Protein AF-A0A7S2R9B6-F1 (afdb_monomer)

Mean predicted aligned error: 4.22 Å

Structure (mmCIF, N/CA/C/O backbone):
data_AF-A0A7S2R9B6-F1
#
_entry.id   AF-A0A7S2R9B6-F1
#
loop_
_atom_site.group_PDB
_atom_site.id
_atom_site.type_symbol
_atom_site.label_atom_id
_atom_site.label_alt_id
_atom_site.label_comp_id
_atom_site.label_asym_id
_atom_site.label_entity_id
_atom_site.label_seq_id
_atom_site.pdbx_PDB_ins_code
_atom_site.Cartn_x
_atom_site.Cartn_y
_atom_site.Cartn_z
_atom_site.occupancy
_atom_site.B_iso_or_equiv
_atom_site.auth_seq_id
_atom_site.auth_comp_id
_atom_site.auth_asym_id
_atom_site.auth_atom_id
_atom_site.pdbx_PDB_model_num
ATOM 1 N N . VAL A 1 1 ? -9.377 -28.632 -4.238 1.00 41.03 1 VAL A N 1
ATOM 2 C CA . VAL A 1 1 ? -10.435 -27.665 -3.867 1.00 41.03 1 VAL A CA 1
ATOM 3 C C . VAL A 1 1 ? -9.901 -26.281 -4.191 1.00 41.03 1 VAL A C 1
ATOM 5 O O . VAL A 1 1 ? -9.174 -25.713 -3.392 1.00 41.03 1 VAL A O 1
ATOM 8 N N . PHE A 1 2 ? -10.119 -25.808 -5.419 1.00 42.72 2 PHE A N 1
ATOM 9 C CA . PHE A 1 2 ? -9.741 -24.448 -5.803 1.00 42.72 2 PHE A CA 1
ATOM 10 C C . PHE A 1 2 ? -10.896 -23.546 -5.401 1.00 42.72 2 PHE A C 1
ATOM 12 O O . PHE A 1 2 ? -11.886 -23.441 -6.117 1.00 42.72 2 PHE A O 1
ATOM 19 N N . ASP A 1 3 ? -10.796 -23.001 -4.197 1.00 50.06 3 ASP A N 1
ATOM 20 C CA . ASP A 1 3 ? -11.760 -22.055 -3.666 1.00 50.06 3 ASP A CA 1
ATOM 21 C C . ASP A 1 3 ? -11.785 -20.814 -4.579 1.00 50.06 3 ASP A C 1
ATOM 23 O O . ASP A 1 3 ? -10.832 -20.034 -4.624 1.00 50.06 3 ASP A O 1
ATOM 27 N N . GLN A 1 4 ? -12.851 -20.662 -5.371 1.00 53.38 4 GLN A N 1
ATOM 28 C CA . GLN A 1 4 ? -13.206 -19.398 -6.029 1.00 53.38 4 GLN A CA 1
ATOM 29 C C . GLN A 1 4 ? -13.985 -18.505 -5.053 1.00 53.38 4 GLN A C 1
ATOM 31 O O . GLN A 1 4 ? -14.985 -17.887 -5.413 1.00 53.38 4 GLN A O 1
ATOM 36 N N . GLY A 1 5 ? -13.562 -18.499 -3.789 1.00 61.25 5 GLY A N 1
ATOM 37 C CA . GLY A 1 5 ? -14.233 -17.801 -2.711 1.00 61.25 5 GLY A CA 1
ATOM 38 C C . GLY A 1 5 ? -14.412 -16.323 -3.034 1.00 61.25 5 GLY A C 1
ATOM 39 O O . GLY A 1 5 ? -13.535 -15.673 -3.619 1.00 61.25 5 GLY A O 1
ATOM 40 N N . ALA A 1 6 ? -15.569 -15.793 -2.643 1.00 69.50 6 ALA A N 1
ATOM 41 C CA . ALA A 1 6 ? -15.835 -14.366 -2.681 1.00 69.50 6 ALA A CA 1
ATOM 42 C C . ALA A 1 6 ? -14.680 -13.628 -1.985 1.00 69.50 6 ALA A C 1
ATOM 44 O O . ALA A 1 6 ? -14.350 -13.918 -0.839 1.00 69.50 6 ALA A O 1
ATOM 45 N N . GLY A 1 7 ? -14.028 -12.704 -2.694 1.00 77.56 7 GLY A N 1
ATOM 46 C CA . GLY A 1 7 ? -12.919 -11.939 -2.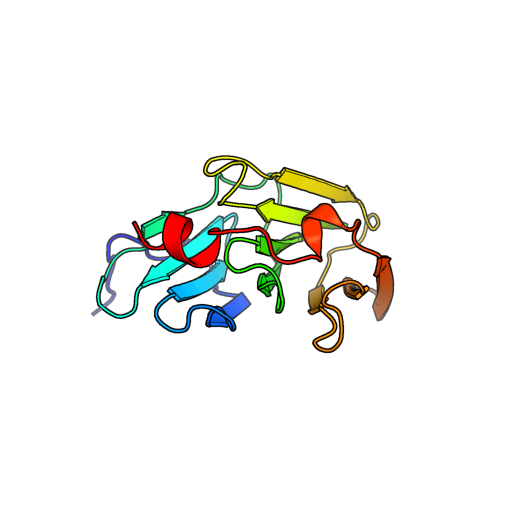127 1.00 77.56 7 GLY A CA 1
ATOM 47 C C . GLY A 1 7 ? -11.508 -12.456 -2.411 1.00 77.56 7 GLY A C 1
ATOM 48 O O . GLY A 1 7 ? -10.555 -11.841 -1.931 1.00 77.56 7 GLY A O 1
ATOM 49 N N . LYS A 1 8 ? -11.323 -13.482 -3.248 1.00 88.25 8 LYS A N 1
ATOM 50 C CA . LYS A 1 8 ? -9.993 -13.855 -3.766 1.00 88.25 8 LYS A CA 1
ATOM 51 C C . LYS A 1 8 ? -9.397 -12.750 -4.659 1.00 88.25 8 LYS A C 1
ATOM 53 O O . LYS A 1 8 ? -10.114 -12.161 -5.472 1.00 88.25 8 LYS A O 1
ATOM 58 N N . HIS A 1 9 ? -8.095 -12.486 -4.531 1.00 93.88 9 HIS A N 1
ATOM 59 C CA . HIS A 1 9 ? -7.346 -11.684 -5.507 1.00 93.88 9 HIS A CA 1
ATOM 60 C C . HIS A 1 9 ? -7.347 -12.346 -6.895 1.00 93.88 9 HIS A C 1
ATOM 62 O O . HIS A 1 9 ? -7.357 -13.574 -7.029 1.00 93.88 9 HIS A O 1
ATOM 68 N N . HIS A 1 10 ? -7.343 -11.526 -7.941 1.00 92.75 10 HIS A N 1
ATOM 69 C CA . HIS A 1 10 ? -7.257 -11.980 -9.330 1.00 92.75 10 HIS A CA 1
ATOM 70 C C . HIS A 1 10 ? -5.847 -12.451 -9.689 1.00 92.75 10 HIS A C 1
ATOM 72 O O . HIS A 1 10 ? -5.684 -13.294 -10.570 1.00 92.75 10 HIS A O 1
ATOM 78 N N . GLY A 1 11 ? -4.845 -11.917 -8.993 1.00 92.69 11 GLY A N 1
ATOM 79 C CA . GLY A 1 11 ? -3.433 -12.184 -9.223 1.00 92.69 11 GLY A CA 1
ATOM 80 C C . GLY A 1 11 ? -2.696 -12.681 -7.977 1.00 92.69 11 GLY A C 1
ATOM 81 O O . GLY A 1 11 ? -3.316 -12.962 -6.946 1.00 92.69 11 GLY A O 1
ATOM 82 N N . PRO A 1 12 ? -1.362 -12.813 -8.075 1.00 95.94 12 PRO A N 1
ATOM 83 C CA . PRO A 1 12 ? -0.517 -13.111 -6.927 1.00 95.94 12 PRO A CA 1
ATOM 84 C C . PRO A 1 12 ? -0.649 -12.030 -5.848 1.00 95.94 12 PRO A C 1
ATOM 86 O O . PRO A 1 12 ? -0.902 -10.859 -6.133 1.00 95.94 12 PRO A O 1
ATOM 89 N N . ILE A 1 13 ? -0.462 -12.452 -4.601 1.00 97.50 13 ILE A N 1
ATOM 90 C CA . ILE A 1 13 ? -0.423 -11.571 -3.435 1.00 97.50 13 ILE A CA 1
ATOM 91 C C . ILE A 1 13 ? 1.044 -11.241 -3.164 1.00 97.50 13 ILE A C 1
ATOM 93 O O . ILE A 1 13 ? 1.856 -12.151 -3.002 1.00 97.50 13 ILE A O 1
ATOM 97 N N . TYR A 1 14 ? 1.367 -9.953 -3.107 1.00 97.81 14 TYR A N 1
ATOM 98 C CA . TYR A 1 14 ? 2.724 -9.451 -2.894 1.00 97.81 14 TYR A CA 1
ATOM 99 C C . TYR A 1 14 ? 2.982 -9.009 -1.453 1.00 97.81 14 TYR A C 1
ATOM 101 O O . TYR A 1 14 ? 4.118 -9.075 -0.989 1.00 97.81 14 TYR A O 1
ATOM 109 N N . ALA A 1 15 ? 1.946 -8.587 -0.721 1.00 98.06 15 ALA A N 1
ATOM 110 C CA . ALA A 1 15 ? 2.081 -8.203 0.681 1.00 98.06 15 ALA A CA 1
ATOM 111 C C . ALA A 1 15 ? 0.880 -8.644 1.521 1.00 98.06 15 ALA A C 1
ATOM 113 O O . ALA A 1 15 ? -0.265 -8.639 1.061 1.00 98.06 15 ALA A O 1
ATOM 114 N N . ILE A 1 16 ? 1.159 -9.006 2.774 1.00 97.88 16 ILE A N 1
ATOM 115 C CA . ILE A 1 16 ? 0.171 -9.325 3.807 1.00 97.88 16 ILE A CA 1
ATOM 116 C C . ILE A 1 16 ? 0.652 -8.677 5.103 1.00 97.88 16 ILE A C 1
ATOM 118 O O . ILE A 1 16 ? 1.769 -8.947 5.543 1.00 97.88 16 ILE A O 1
ATOM 122 N N . GLN A 1 17 ? -0.174 -7.839 5.731 1.00 97.50 17 GLN A N 1
ATOM 123 C CA . GLN A 1 17 ? 0.204 -7.185 6.984 1.00 97.50 17 GLN A CA 1
ATOM 124 C C . GLN A 1 17 ? -1.000 -6.963 7.899 1.00 97.50 17 GLN A C 1
ATOM 126 O O . GLN A 1 17 ? -2.024 -6.417 7.485 1.00 97.50 17 GLN A O 1
ATOM 131 N N . ARG A 1 18 ? -0.863 -7.338 9.174 1.00 97.00 18 ARG A N 1
ATOM 132 C CA . ARG A 1 18 ? -1.823 -6.956 10.219 1.00 97.00 18 ARG A CA 1
ATOM 133 C C . ARG A 1 18 ? -1.743 -5.459 10.491 1.00 97.00 18 ARG A C 1
ATOM 135 O O . ARG A 1 18 ? -0.654 -4.888 10.486 1.00 97.00 18 ARG A O 1
ATOM 142 N N . ASN A 1 19 ? -2.887 -4.848 10.774 1.00 95.81 19 ASN A N 1
ATOM 143 C CA . ASN A 1 19 ? -2.928 -3.474 11.245 1.00 95.81 19 ASN A CA 1
ATOM 144 C C . ASN A 1 19 ? -2.282 -3.405 12.646 1.00 95.81 19 ASN A C 1
ATOM 146 O O . ASN A 1 19 ? -2.781 -4.068 13.557 1.00 95.81 19 ASN A O 1
ATOM 150 N N . PRO A 1 20 ? -1.204 -2.622 12.842 1.00 93.75 20 PRO A N 1
ATOM 151 C CA . PRO A 1 20 ? -0.436 -2.606 14.090 1.00 93.75 20 PRO A CA 1
ATOM 152 C C . PRO A 1 20 ? -1.183 -1.952 15.259 1.00 93.75 20 PRO A C 1
ATOM 154 O O . PRO A 1 20 ? -0.857 -2.185 16.420 1.00 93.75 20 PRO A O 1
ATOM 157 N N . THR A 1 21 ? -2.187 -1.126 14.966 1.00 89.94 21 THR A N 1
ATOM 158 C CA . THR A 1 21 ? -2.988 -0.425 15.979 1.00 89.94 21 THR A CA 1
ATOM 159 C C . THR A 1 21 ? -4.312 -1.139 16.268 1.00 89.94 21 THR A C 1
ATOM 161 O O . THR A 1 21 ? -4.886 -0.974 17.352 1.00 89.94 21 THR A O 1
ATOM 164 N N . HIS A 1 22 ? -4.798 -1.948 15.317 1.00 89.75 22 HIS A N 1
ATOM 165 C CA . HIS A 1 22 ? -6.073 -2.655 15.384 1.00 89.75 22 HIS A CA 1
ATOM 166 C C . HIS A 1 22 ? -5.958 -4.099 14.857 1.00 89.75 22 HIS A C 1
ATOM 168 O O . HIS A 1 22 ? -6.461 -4.442 13.790 1.00 89.75 22 HIS A O 1
ATOM 174 N N . ASN A 1 23 ? -5.367 -4.978 15.668 1.00 90.62 23 ASN A N 1
ATOM 175 C CA . ASN A 1 23 ? -4.921 -6.329 15.283 1.00 90.62 23 ASN A CA 1
ATOM 176 C C . ASN A 1 23 ? -5.981 -7.288 14.708 1.00 90.62 23 ASN A C 1
ATOM 178 O O . ASN A 1 23 ? -5.595 -8.288 14.106 1.00 90.62 23 ASN A O 1
ATOM 182 N N . LYS A 1 24 ? -7.281 -7.007 14.886 1.00 92.81 24 LYS A N 1
ATOM 183 C CA . LYS A 1 24 ? -8.366 -7.767 14.237 1.00 92.81 24 LYS A CA 1
ATOM 184 C C . LYS A 1 24 ? -8.395 -7.591 12.718 1.00 92.81 24 LYS A C 1
ATOM 186 O O . LYS A 1 24 ? -8.955 -8.438 12.029 1.00 92.81 24 LYS A O 1
ATOM 191 N N . PHE A 1 25 ? -7.838 -6.489 12.214 1.00 94.94 25 PHE A N 1
ATOM 192 C CA . PHE A 1 25 ? -7.803 -6.189 10.792 1.00 94.94 25 PHE A CA 1
ATOM 193 C C . PHE A 1 25 ? -6.443 -6.522 10.191 1.00 94.94 25 PHE A C 1
ATOM 195 O O . PHE A 1 25 ? -5.391 -6.306 10.802 1.00 94.94 25 PHE A O 1
ATOM 202 N N . PHE A 1 26 ? -6.457 -7.004 8.956 1.00 96.75 26 PHE A N 1
ATOM 203 C CA . PHE A 1 26 ? -5.253 -7.197 8.162 1.00 96.75 26 PHE A CA 1
ATOM 204 C C . PHE A 1 26 ? -5.492 -6.801 6.710 1.00 96.75 26 PHE A C 1
ATOM 206 O O . PHE A 1 26 ? -6.620 -6.792 6.225 1.00 96.75 26 PHE A O 1
ATOM 213 N N . MET A 1 27 ? -4.411 -6.444 6.031 1.00 97.38 27 MET A N 1
ATOM 214 C CA . MET A 1 27 ? -4.400 -6.053 4.631 1.00 97.38 27 MET A CA 1
ATOM 215 C C . MET A 1 27 ? -3.731 -7.138 3.800 1.00 97.38 27 MET A C 1
ATOM 217 O O . MET A 1 27 ? -2.732 -7.724 4.224 1.00 97.38 27 MET A O 1
ATOM 221 N N . THR A 1 28 ? -4.244 -7.340 2.593 1.00 97.88 28 THR A N 1
ATOM 222 C CA . THR A 1 28 ? -3.551 -8.038 1.511 1.00 97.88 28 THR A CA 1
ATOM 223 C C . THR A 1 28 ? -3.416 -7.107 0.312 1.00 97.88 28 THR A C 1
ATOM 225 O O . THR A 1 28 ? -4.318 -6.319 0.025 1.00 97.88 28 THR A O 1
ATOM 228 N N . VAL A 1 29 ? -2.289 -7.191 -0.389 1.00 98.38 29 VAL A N 1
ATOM 229 C CA . VAL A 1 29 ? -2.006 -6.409 -1.599 1.00 98.38 29 VAL A CA 1
ATOM 230 C C . VAL A 1 29 ? -1.634 -7.372 -2.713 1.00 98.38 29 VAL A C 1
ATOM 232 O O . VAL A 1 29 ? -0.737 -8.198 -2.547 1.00 98.38 29 VAL A O 1
ATOM 235 N N . GLY A 1 30 ? -2.319 -7.268 -3.842 1.00 96.50 30 GLY A N 1
ATOM 236 C CA . GLY A 1 30 ? -2.092 -8.090 -5.025 1.00 96.50 30 GLY A CA 1
ATOM 237 C C . GLY A 1 30 ? -2.910 -7.551 -6.187 1.00 96.50 30 GLY A C 1
ATOM 238 O O . GLY A 1 30 ? -3.809 -6.750 -5.973 1.00 96.50 30 GLY A O 1
ATOM 239 N N . ASP A 1 31 ? -2.625 -7.985 -7.412 1.00 96.25 31 ASP A N 1
ATOM 240 C CA . ASP A 1 31 ? -3.298 -7.467 -8.613 1.00 96.25 31 ASP A CA 1
ATOM 241 C C . ASP A 1 31 ? -3.333 -5.916 -8.685 1.00 96.25 31 ASP A C 1
ATOM 243 O O . ASP A 1 31 ? -2.294 -5.268 -8.572 1.00 96.25 31 ASP A O 1
ATOM 247 N N . TRP A 1 32 ? -4.502 -5.313 -8.892 1.00 97.12 32 TRP A N 1
ATOM 248 C CA . TRP A 1 32 ? -4.725 -3.865 -8.910 1.00 97.12 32 TRP A CA 1
ATOM 249 C C . TRP A 1 32 ? -5.435 -3.379 -7.645 1.00 97.12 32 TRP A C 1
ATOM 251 O O . TRP A 1 32 ? -5.958 -2.265 -7.642 1.00 97.12 32 TRP A O 1
ATOM 261 N N . THR A 1 33 ? -5.531 -4.211 -6.604 1.00 97.12 33 THR A N 1
ATOM 262 C CA . THR A 1 33 ? -6.340 -3.926 -5.416 1.00 97.12 33 THR A CA 1
ATOM 263 C C . THR A 1 33 ? -5.597 -4.216 -4.118 1.00 97.12 33 THR A C 1
ATOM 265 O O . THR A 1 33 ? -4.834 -5.171 -3.983 1.00 97.12 33 THR A O 1
ATOM 268 N N . ALA A 1 34 ? -5.854 -3.394 -3.111 1.00 97.25 34 ALA A N 1
ATOM 269 C CA . ALA A 1 34 ? -5.608 -3.750 -1.727 1.00 97.25 34 ALA A CA 1
ATOM 270 C C . ALA A 1 34 ? -6.942 -4.123 -1.088 1.00 97.25 34 ALA A C 1
ATOM 272 O O . ALA A 1 34 ? -7.991 -3.556 -1.408 1.00 97.25 34 ALA A O 1
ATOM 273 N N . ARG A 1 35 ? -6.916 -5.113 -0.204 1.00 96.31 35 ARG A N 1
ATOM 274 C CA . ARG A 1 35 ? -8.113 -5.616 0.467 1.00 96.31 35 ARG A CA 1
ATOM 275 C C . ARG A 1 35 ? -7.891 -5.615 1.959 1.00 96.31 35 ARG A C 1
ATOM 277 O O . ARG A 1 35 ? -6.837 -6.051 2.422 1.00 96.31 35 ARG A O 1
ATOM 284 N N . ILE A 1 36 ? -8.884 -5.124 2.691 1.00 95.31 36 ILE A N 1
ATOM 285 C CA . ILE A 1 36 ? -8.894 -5.144 4.149 1.00 95.31 36 ILE A CA 1
ATOM 286 C C . ILE A 1 36 ? -9.852 -6.234 4.602 1.00 95.31 36 ILE A C 1
ATOM 288 O O . ILE A 1 36 ? -10.969 -6.379 4.098 1.00 95.31 36 ILE A O 1
ATOM 292 N N . TRP A 1 37 ? -9.382 -7.001 5.568 1.00 95.19 37 TRP A N 1
ATOM 293 C CA . TRP A 1 37 ? -10.030 -8.178 6.107 1.00 95.19 37 TRP A CA 1
ATOM 294 C C . TRP A 1 37 ? -10.159 -8.035 7.611 1.00 95.19 37 TRP A C 1
ATOM 296 O O . TRP A 1 37 ? -9.359 -7.345 8.244 1.00 95.19 37 TRP A O 1
ATOM 306 N N . VAL A 1 38 ? -11.124 -8.745 8.180 1.00 93.56 38 VAL A N 1
ATOM 307 C CA . VAL A 1 38 ? -11.238 -8.964 9.621 1.00 93.56 38 VAL A CA 1
ATOM 308 C C . VAL A 1 38 ? -11.175 -10.469 9.882 1.00 93.56 38 VAL A C 1
ATOM 310 O O . VAL A 1 38 ? -11.730 -11.237 9.100 1.00 93.56 38 VAL A O 1
ATOM 313 N N . GLU A 1 39 ? -10.476 -10.896 10.938 1.00 88.44 39 GLU A N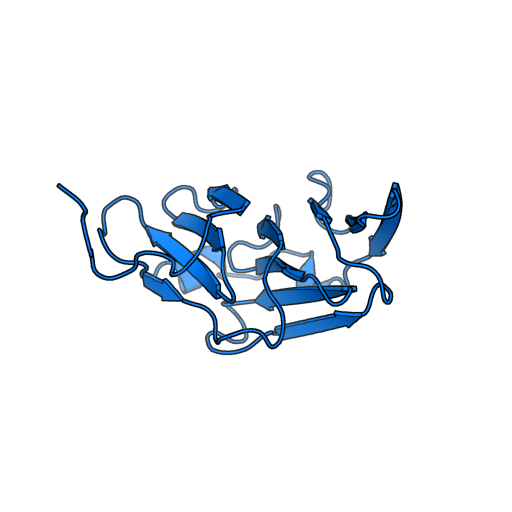 1
ATOM 314 C CA . GLU A 1 39 ? -10.153 -12.316 11.204 1.00 88.44 39 GLU A CA 1
ATOM 315 C C . GLU A 1 39 ? -11.361 -13.274 11.154 1.00 88.44 39 GLU A C 1
ATOM 317 O O . GLU A 1 39 ? -11.218 -14.412 10.712 1.00 88.44 39 GLU A O 1
ATOM 322 N N . ASP A 1 40 ? -12.548 -12.805 11.545 1.00 88.94 40 ASP A N 1
ATOM 323 C CA . ASP A 1 40 ? -13.758 -13.630 11.667 1.00 88.94 40 ASP A CA 1
ATOM 324 C C . ASP A 1 40 ? -14.659 -13.619 10.414 1.00 88.94 40 ASP A C 1
ATOM 326 O O . ASP A 1 40 ? -15.726 -14.237 10.405 1.00 88.94 40 ASP A O 1
ATOM 330 N N . VAL A 1 41 ? -14.258 -12.925 9.341 1.00 90.44 41 VAL A N 1
ATOM 331 C CA . VAL A 1 41 ? -15.046 -12.800 8.104 1.00 90.44 41 VAL A CA 1
ATOM 332 C C . VAL A 1 41 ? -14.269 -13.378 6.923 1.00 90.44 41 VAL A C 1
ATOM 334 O O . VAL A 1 41 ? -13.112 -13.055 6.680 1.00 90.44 41 VAL A O 1
ATOM 337 N N . LYS A 1 42 ? -14.931 -14.248 6.151 1.00 88.62 42 LYS A N 1
ATOM 338 C CA . LYS A 1 42 ? -14.319 -14.979 5.023 1.00 88.62 42 LYS A CA 1
ATOM 339 C C . LYS A 1 42 ? -14.164 -14.153 3.745 1.00 88.62 42 LYS A C 1
ATOM 341 O O . LYS A 1 42 ? -13.535 -14.610 2.799 1.00 88.62 42 LYS A O 1
ATOM 346 N N . THR A 1 43 ? -14.764 -12.973 3.710 1.00 91.50 43 THR A N 1
ATOM 347 C CA . THR A 1 43 ? -14.699 -12.017 2.606 1.00 91.50 43 THR A CA 1
ATOM 348 C C . THR A 1 43 ? -14.013 -10.744 3.092 1.00 91.50 43 THR A C 1
ATOM 350 O O . THR A 1 43 ? -14.138 -10.403 4.271 1.00 91.50 43 THR A O 1
ATOM 353 N N . PRO A 1 44 ? -13.325 -9.999 2.216 1.00 93.44 44 PRO A N 1
ATOM 354 C CA . PRO A 1 44 ? -12.799 -8.703 2.592 1.00 93.44 44 PRO A CA 1
ATOM 355 C C . PRO A 1 44 ? -13.973 -7.801 2.970 1.00 93.44 44 PRO A C 1
ATOM 357 O O . PRO A 1 44 ? -15.000 -7.780 2.290 1.00 93.44 44 PRO A O 1
ATOM 360 N N . ILE A 1 45 ? -13.813 -7.047 4.050 1.00 91.69 45 ILE A N 1
ATOM 361 C CA . ILE A 1 45 ? -14.786 -6.022 4.448 1.00 91.69 45 ILE A CA 1
ATOM 362 C C . ILE A 1 45 ? -14.696 -4.800 3.533 1.00 91.69 45 ILE A C 1
ATOM 364 O O . ILE A 1 45 ? -15.565 -3.935 3.549 1.00 9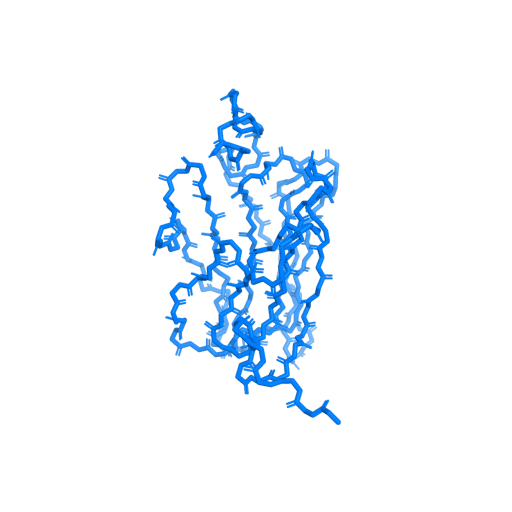1.69 45 ILE A O 1
ATOM 368 N N . MET A 1 46 ? -13.622 -4.728 2.744 1.00 91.38 46 MET A N 1
ATOM 369 C CA . MET A 1 46 ? -13.266 -3.566 1.959 1.00 91.38 46 MET A CA 1
ATOM 370 C C . MET A 1 46 ? -12.237 -3.932 0.899 1.00 91.38 46 MET A C 1
ATOM 372 O O . MET A 1 46 ? -11.289 -4.677 1.145 1.00 91.38 46 MET A O 1
ATOM 376 N N . THR A 1 47 ? -12.434 -3.398 -0.297 1.00 93.94 47 THR A N 1
ATOM 377 C CA . THR A 1 47 ? -11.536 -3.558 -1.440 1.00 93.94 47 THR A CA 1
ATOM 378 C C . THR A 1 47 ? -11.339 -2.183 -2.046 1.00 93.94 47 THR A C 1
ATOM 380 O O . THR A 1 47 ? -12.318 -1.480 -2.293 1.00 93.94 47 THR A O 1
ATOM 383 N N . THR A 1 48 ? -10.089 -1.783 -2.263 1.00 95.50 48 THR A N 1
ATOM 384 C CA . THR A 1 48 ? -9.806 -0.510 -2.922 1.00 95.50 48 THR A CA 1
ATOM 385 C C . THR A 1 48 ? -10.335 -0.513 -4.353 1.00 95.50 48 THR A C 1
ATOM 387 O O . THR A 1 48 ? -10.509 -1.563 -4.980 1.00 95.50 48 THR A O 1
ATOM 390 N N . LYS A 1 49 ? -10.577 0.681 -4.903 1.00 93.75 49 LYS A N 1
ATOM 391 C CA . LYS A 1 49 ? -10.828 0.821 -6.341 1.00 93.75 49 LYS A CA 1
ATOM 392 C C . LYS A 1 49 ? -9.654 0.246 -7.138 1.00 93.75 49 LYS A C 1
ATOM 394 O O . LYS A 1 49 ? -8.517 0.282 -6.672 1.00 93.75 49 LYS A O 1
ATOM 399 N N . TYR A 1 50 ? -9.929 -0.220 -8.354 1.00 95.50 50 TYR A N 1
ATOM 400 C CA . TYR A 1 50 ? -8.874 -0.625 -9.280 1.00 95.50 50 TYR A CA 1
ATOM 401 C C . TYR A 1 50 ? -7.892 0.527 -9.485 1.00 95.50 50 TYR A C 1
ATOM 403 O O . TYR A 1 50 ? -8.278 1.621 -9.908 1.00 95.50 50 TYR A O 1
ATOM 411 N N . HIS A 1 51 ? -6.628 0.275 -9.165 1.00 97.19 51 HIS A N 1
ATOM 412 C CA . HIS A 1 51 ? -5.549 1.208 -9.444 1.00 97.19 51 HIS A CA 1
ATOM 413 C C . HIS A 1 51 ? -5.205 1.173 -10.940 1.00 97.19 51 HIS A C 1
ATOM 415 O O . HIS A 1 51 ? -5.446 0.183 -11.628 1.00 97.19 51 HIS A O 1
ATOM 421 N N . SER A 1 52 ? -4.635 2.258 -11.466 1.00 96.75 52 SER A N 1
ATOM 422 C CA . SER A 1 52 ? -4.264 2.340 -12.890 1.00 96.75 52 SER A CA 1
ATOM 423 C C . SER A 1 52 ? -2.996 1.557 -13.246 1.00 96.75 52 SER A C 1
ATOM 425 O O . SER A 1 52 ? -2.663 1.442 -14.420 1.00 96.75 52 SER A O 1
ATOM 427 N N . SER A 1 53 ? -2.296 1.017 -12.250 1.00 98.12 53 SER A N 1
ATOM 428 C CA . SER A 1 53 ? -1.143 0.133 -12.405 1.00 98.12 53 SER A CA 1
ATOM 429 C C . SER A 1 53 ? -1.188 -0.948 -11.323 1.00 98.12 53 SER A C 1
ATOM 431 O O . SER A 1 53 ? -1.885 -0.782 -10.316 1.00 98.12 53 SER A O 1
ATOM 433 N N . TYR A 1 54 ? -0.483 -2.057 -11.541 1.00 98.25 54 TYR A N 1
ATOM 434 C CA . TYR A 1 54 ? -0.407 -3.151 -10.573 1.00 98.25 54 TYR A CA 1
ATOM 435 C C . TYR A 1 54 ? 0.193 -2.668 -9.257 1.00 98.25 54 TYR A C 1
ATOM 437 O O . TYR A 1 54 ? 1.155 -1.893 -9.249 1.00 98.25 54 TYR A O 1
ATOM 445 N N . LEU A 1 55 ? -0.359 -3.162 -8.151 1.00 98.62 55 LEU A N 1
ATOM 446 C CA . LEU A 1 55 ? 0.202 -2.940 -6.829 1.00 98.62 55 LEU A CA 1
ATOM 447 C C . LEU A 1 55 ? 1.351 -3.918 -6.581 1.00 98.62 55 LEU A C 1
ATOM 449 O O . LEU A 1 55 ? 1.242 -5.103 -6.891 1.00 98.62 55 LEU A O 1
ATOM 453 N N . THR A 1 56 ? 2.435 -3.429 -5.990 1.00 98.56 56 THR A N 1
ATOM 454 C CA . THR A 1 56 ? 3.683 -4.188 -5.811 1.00 98.56 56 THR A CA 1
ATOM 455 C C . THR A 1 56 ? 4.006 -4.465 -4.350 1.00 98.56 56 THR A C 1
ATOM 457 O O . THR A 1 56 ? 4.600 -5.486 -4.022 1.00 98.56 56 THR A O 1
ATOM 460 N N . SER A 1 57 ? 3.585 -3.587 -3.446 1.00 98.62 57 SER A N 1
ATOM 461 C CA . SER A 1 57 ? 3.739 -3.748 -2.002 1.00 98.62 57 SER A CA 1
ATOM 462 C C . SER A 1 57 ? 2.782 -2.812 -1.267 1.00 98.62 57 SER A C 1
ATOM 464 O O . SER A 1 57 ? 2.179 -1.919 -1.868 1.00 98.62 57 SER A O 1
ATOM 466 N N . GLY A 1 58 ? 2.664 -2.971 0.044 1.00 98.31 58 GLY A N 1
ATOM 467 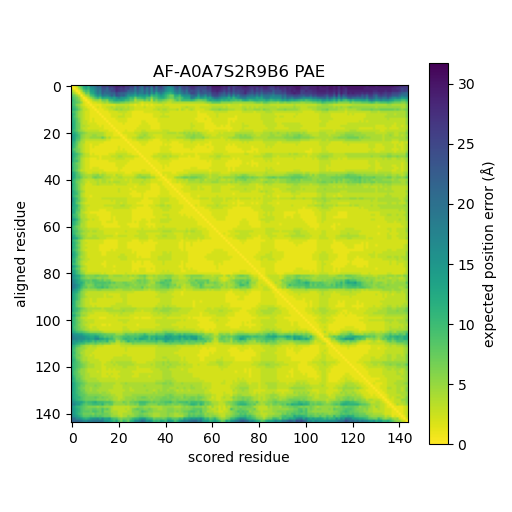C CA . GLY A 1 58 ? 1.949 -2.018 0.878 1.00 98.31 58 GLY A CA 1
ATOM 468 C C . GLY A 1 58 ? 2.215 -2.231 2.354 1.00 98.31 58 GLY A C 1
ATOM 469 O O . GLY A 1 58 ? 2.622 -3.318 2.770 1.00 98.31 58 GLY A O 1
ATOM 470 N N . CYS A 1 59 ? 1.977 -1.188 3.142 1.00 97.56 59 CYS A N 1
ATOM 471 C CA . CYS A 1 59 ? 2.091 -1.265 4.586 1.00 97.56 59 CYS A CA 1
ATOM 472 C C . CYS A 1 59 ? 1.127 -0.334 5.326 1.00 97.56 59 CYS A C 1
ATOM 474 O O . CYS A 1 59 ? 0.649 0.658 4.781 1.00 97.56 59 CYS A O 1
ATOM 476 N N . TRP A 1 60 ? 0.826 -0.661 6.578 1.00 97.38 60 TRP A N 1
ATOM 477 C CA . TRP A 1 60 ? 0.028 0.187 7.463 1.00 97.38 60 TRP A CA 1
ATOM 478 C C . TRP A 1 60 ? 0.846 1.335 8.048 1.00 97.38 60 TRP A C 1
ATOM 480 O O . TRP A 1 60 ? 2.041 1.191 8.313 1.00 97.38 60 TRP A O 1
ATOM 490 N N . SER A 1 61 ? 0.171 2.443 8.353 1.00 96.19 61 SER A N 1
ATOM 491 C CA . SER A 1 61 ? 0.720 3.429 9.275 1.00 96.19 61 SER A CA 1
ATOM 492 C C . SER A 1 61 ? 0.850 2.823 10.682 1.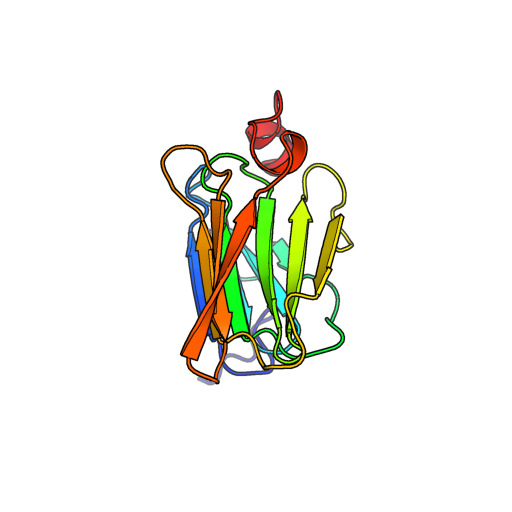00 96.19 61 SER A C 1
ATOM 494 O O . SER A 1 61 ? -0.093 2.197 11.174 1.00 96.19 61 SER A O 1
ATOM 496 N N . PRO A 1 62 ? 1.996 3.003 11.366 1.00 94.25 62 PRO A N 1
ATOM 497 C CA . PRO A 1 62 ? 2.160 2.557 12.747 1.00 94.25 62 PRO A CA 1
ATOM 498 C C . PRO A 1 62 ? 1.427 3.461 13.751 1.00 94.25 62 PRO A C 1
ATOM 500 O O . PRO A 1 62 ? 1.232 3.062 14.897 1.00 94.25 62 PRO A O 1
ATOM 503 N N . THR A 1 63 ? 1.023 4.668 13.343 1.00 93.06 63 THR A N 1
ATOM 504 C CA . THR A 1 63 ? 0.452 5.700 14.225 1.00 93.06 63 THR A CA 1
ATOM 505 C C . THR A 1 63 ? -1.021 6.000 13.944 1.00 93.06 63 THR A C 1
ATOM 507 O O . THR A 1 63 ? -1.746 6.387 14.860 1.00 93.06 63 THR A O 1
ATOM 510 N N . ARG A 1 64 ? -1.482 5.815 12.702 1.00 93.44 64 ARG A N 1
ATOM 511 C CA . ARG A 1 64 ? -2.854 6.094 12.249 1.00 93.44 64 ARG A CA 1
ATOM 512 C C . ARG A 1 64 ? -3.564 4.792 11.886 1.00 93.44 64 ARG A C 1
ATOM 514 O O . ARG A 1 64 ? -3.163 4.101 10.953 1.00 93.44 64 ARG A O 1
ATOM 521 N N . ALA A 1 65 ? -4.637 4.462 12.594 1.00 92.56 65 ALA A N 1
ATOM 522 C CA . ALA A 1 65 ? -5.288 3.159 12.461 1.00 92.56 65 ALA A CA 1
ATOM 523 C C . ALA A 1 65 ? -5.992 2.942 11.112 1.00 92.56 65 ALA A C 1
ATOM 525 O O . ALA A 1 65 ? -6.092 1.807 10.652 1.00 92.56 65 ALA A O 1
ATOM 526 N N . GLY A 1 66 ? -6.481 4.011 10.487 1.00 93.12 66 GLY A N 1
ATOM 527 C CA . GLY A 1 66 ? -7.182 3.987 9.206 1.00 93.12 66 GLY A CA 1
ATOM 528 C C . GLY A 1 66 ? -6.293 4.308 8.007 1.00 93.12 66 GLY A C 1
ATOM 529 O O . GLY A 1 66 ? -6.819 4.419 6.900 1.00 93.12 66 GLY A O 1
ATOM 530 N N . VAL A 1 67 ? -4.979 4.476 8.209 1.00 95.75 67 VAL A N 1
ATOM 531 C CA . VAL A 1 67 ? -4.052 4.877 7.145 1.00 95.75 67 VAL A CA 1
ATOM 532 C C . VAL A 1 67 ? -3.160 3.722 6.721 1.00 95.75 67 VAL A C 1
ATOM 534 O O . VAL A 1 67 ? -2.529 3.059 7.547 1.00 95.75 67 VAL A O 1
ATOM 537 N N . PHE A 1 68 ? -3.055 3.523 5.413 1.00 97.06 68 PHE A N 1
ATOM 538 C CA . PHE A 1 68 ? -2.097 2.604 4.814 1.00 97.06 68 PHE A CA 1
ATOM 539 C C . PHE A 1 68 ? -1.583 3.133 3.478 1.00 97.06 68 PHE A C 1
ATOM 541 O O . PHE A 1 68 ? -2.148 4.043 2.870 1.00 97.06 68 PHE A O 1
ATOM 548 N N . PHE A 1 69 ? -0.495 2.531 3.027 1.00 98.25 69 PHE A N 1
ATOM 549 C CA . PHE A 1 69 ? 0.247 2.910 1.840 1.00 98.25 69 PHE A CA 1
ATOM 550 C C . PHE A 1 69 ? 0.310 1.717 0.901 1.00 98.25 69 PHE A C 1
ATOM 552 O O . PHE A 1 69 ? 0.542 0.589 1.343 1.00 98.25 69 PHE A O 1
ATOM 559 N N . VAL A 1 70 ? 0.148 1.962 -0.394 1.00 98.62 70 VAL A N 1
ATOM 560 C CA . VAL A 1 70 ? 0.405 0.968 -1.437 1.00 98.62 70 VAL A CA 1
ATOM 561 C C . VAL A 1 70 ? 1.346 1.549 -2.478 1.00 98.62 70 VAL A C 1
ATOM 563 O O . VAL A 1 70 ? 1.309 2.737 -2.786 1.00 98.62 70 VAL A O 1
ATOM 566 N N . THR A 1 71 ? 2.208 0.695 -3.006 1.00 98.75 71 THR A N 1
ATOM 567 C CA . THR A 1 71 ? 3.167 1.023 -4.065 1.00 98.75 71 THR A CA 1
ATOM 568 C C . THR A 1 71 ? 2.724 0.390 -5.368 1.00 98.75 71 THR A C 1
ATOM 570 O O . THR A 1 71 ? 2.054 -0.645 -5.359 1.00 98.75 71 THR A O 1
ATOM 573 N N . ARG A 1 72 ? 3.071 1.032 -6.482 1.00 98.62 72 ARG A N 1
ATOM 574 C CA . ARG A 1 72 ? 2.661 0.625 -7.824 1.00 98.62 72 ARG A CA 1
ATOM 575 C C . ARG A 1 72 ? 3.842 0.441 -8.762 1.00 98.62 72 ARG A C 1
ATOM 577 O O . ARG A 1 72 ? 4.869 1.107 -8.620 1.00 98.62 72 ARG A O 1
ATOM 584 N N . MET A 1 73 ? 3.637 -0.382 -9.790 1.00 98.56 73 MET A N 1
ATOM 585 C CA . MET A 1 73 ? 4.609 -0.581 -10.873 1.00 98.56 73 MET A CA 1
ATOM 586 C C . MET A 1 73 ? 4.873 0.687 -11.693 1.00 98.56 73 MET A C 1
ATOM 588 O O . MET A 1 73 ? 5.872 0.765 -12.378 1.00 98.56 73 MET A O 1
ATOM 592 N N . ASP A 1 74 ? 4.024 1.712 -11.641 1.00 98.50 74 ASP A N 1
ATOM 593 C CA . ASP A 1 74 ? 4.274 2.963 -12.367 1.00 98.50 74 ASP A CA 1
ATOM 594 C C . ASP A 1 74 ? 4.938 4.048 -11.509 1.00 98.50 74 ASP A C 1
ATOM 596 O O . ASP A 1 74 ? 4.813 5.236 -11.810 1.00 98.50 74 ASP A O 1
ATOM 600 N N . GLY A 1 75 ? 5.635 3.665 -10.434 1.00 98.50 75 GLY A N 1
ATOM 601 C CA . GLY A 1 75 ? 6.439 4.604 -9.650 1.00 98.50 75 GLY A CA 1
ATOM 602 C C . GLY A 1 75 ? 5.645 5.473 -8.672 1.00 98.50 75 GLY A C 1
ATOM 603 O O . GLY A 1 75 ? 6.137 6.507 -8.215 1.00 98.50 75 GLY A O 1
ATOM 604 N N . VAL A 1 76 ? 4.397 5.095 -8.378 1.00 98.75 76 VAL A N 1
ATOM 605 C CA . VAL A 1 76 ? 3.466 5.869 -7.544 1.00 98.75 76 VAL A CA 1
ATOM 606 C C . VAL A 1 76 ? 3.231 5.193 -6.197 1.00 98.75 76 VAL A C 1
ATOM 608 O O . VAL A 1 76 ? 2.980 3.989 -6.123 1.00 98.75 76 VAL A O 1
ATOM 611 N N . VAL A 1 77 ? 3.252 5.995 -5.133 1.00 98.62 77 VAL A N 1
ATOM 612 C CA . VAL A 1 77 ? 2.735 5.632 -3.811 1.00 98.62 77 VAL A CA 1
ATOM 613 C C . VAL A 1 77 ? 1.337 6.220 -3.666 1.00 98.62 77 VAL A C 1
ATOM 615 O O . VAL A 1 77 ? 1.164 7.436 -3.755 1.00 98.62 77 VAL A O 1
ATOM 618 N N . ASP A 1 78 ? 0.350 5.369 -3.411 1.00 98.31 78 ASP A N 1
ATOM 619 C CA . ASP A 1 78 ? -1.003 5.786 -3.054 1.00 98.31 78 ASP A CA 1
ATOM 620 C C . ASP A 1 78 ? -1.195 5.646 -1.537 1.00 98.31 78 ASP A C 1
ATOM 622 O O . ASP A 1 78 ? -0.939 4.593 -0.948 1.00 98.31 78 ASP A O 1
ATOM 626 N N . ILE A 1 79 ? -1.658 6.724 -0.908 1.00 97.56 79 ILE A N 1
ATOM 627 C CA . ILE A 1 79 ? -1.963 6.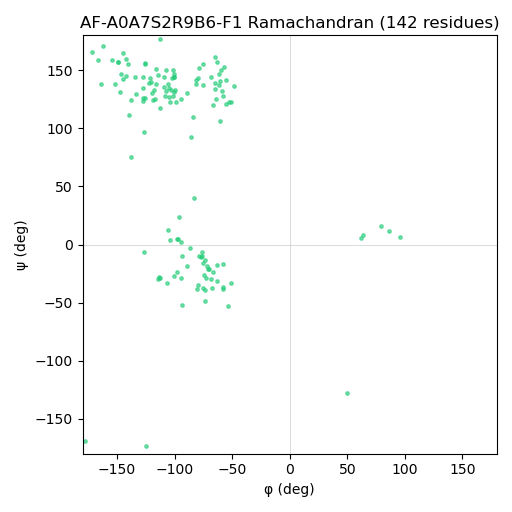819 0.517 1.00 97.56 79 ILE A CA 1
ATOM 628 C C . ILE A 1 79 ? -3.476 6.774 0.682 1.00 97.56 79 ILE A C 1
ATOM 630 O O . ILE A 1 79 ? -4.209 7.611 0.145 1.00 97.56 79 ILE A O 1
ATOM 634 N N . TRP A 1 80 ? -3.940 5.804 1.453 1.00 97.19 80 TRP A N 1
ATOM 635 C CA . TRP A 1 80 ? -5.337 5.656 1.828 1.00 97.19 80 TRP A CA 1
ATOM 636 C C . TRP A 1 80 ? -5.523 6.138 3.259 1.00 97.19 80 TRP A C 1
ATOM 638 O O . TRP A 1 80 ? -4.755 5.754 4.133 1.00 97.19 80 TRP A O 1
ATOM 648 N N . ASP A 1 81 ? -6.545 6.958 3.493 1.00 94.38 81 ASP A N 1
ATOM 649 C CA . ASP A 1 81 ? -7.022 7.316 4.831 1.00 94.38 81 ASP A CA 1
ATOM 650 C C . ASP A 1 81 ? -8.519 7.019 4.876 1.00 94.38 81 ASP A C 1
ATOM 652 O O . ASP A 1 81 ? -9.336 7.822 4.427 1.00 94.38 81 ASP A O 1
ATOM 656 N N . TYR A 1 82 ? -8.877 5.855 5.410 1.00 86.88 82 TYR A N 1
ATOM 657 C CA . TYR A 1 82 ? -10.268 5.406 5.469 1.00 86.88 82 TYR A CA 1
ATOM 658 C C . TYR A 1 82 ? -11.128 6.188 6.452 1.00 86.88 82 TYR A C 1
ATOM 660 O O . TYR A 1 82 ? -12.352 6.197 6.323 1.00 86.88 82 TYR A O 1
ATOM 668 N N . PHE A 1 83 ? -10.511 6.856 7.422 1.00 85.62 83 PHE A N 1
ATOM 669 C CA . PHE A 1 83 ? -11.242 7.729 8.327 1.00 85.62 83 PHE A CA 1
ATOM 670 C C . PHE A 1 83 ? -11.683 9.015 7.615 1.00 85.62 83 PHE A C 1
ATOM 672 O O . PHE A 1 83 ? -12.724 9.578 7.947 1.00 85.62 83 PHE A O 1
ATOM 679 N N . TYR A 1 84 ? -10.932 9.449 6.600 1.00 84.19 84 TYR A N 1
ATOM 680 C CA . TYR A 1 84 ? -11.256 10.624 5.796 1.00 84.19 84 TYR A CA 1
ATOM 681 C C . TYR A 1 84 ? -12.052 10.294 4.521 1.00 84.19 84 TYR A C 1
ATOM 683 O O . TYR A 1 84 ? -13.098 10.893 4.269 1.00 84.19 84 TYR A O 1
ATOM 691 N N . ARG A 1 85 ? -11.568 9.350 3.704 1.00 83.94 85 ARG A N 1
ATOM 692 C CA . ARG A 1 85 ? -12.152 8.948 2.413 1.00 83.94 85 ARG A CA 1
ATOM 693 C C . ARG A 1 85 ? -12.087 7.434 2.250 1.00 83.94 85 ARG A C 1
ATOM 695 O O . ARG A 1 85 ? -11.024 6.862 2.049 1.00 83.94 85 ARG A O 1
ATOM 702 N N . GLN A 1 86 ? -13.250 6.788 2.277 1.00 82.38 86 GLN A N 1
ATOM 703 C CA . GLN A 1 86 ? -13.322 5.326 2.210 1.00 82.38 86 GLN A CA 1
ATOM 704 C C . GLN A 1 86 ? -13.170 4.776 0.783 1.00 82.38 86 GLN A C 1
ATOM 706 O O . GLN A 1 86 ? -12.586 3.725 0.571 1.00 82.38 86 GLN A O 1
ATOM 711 N N . ASN A 1 87 ? -13.671 5.475 -0.235 1.00 85.50 87 ASN A N 1
ATOM 712 C CA . ASN A 1 87 ? -13.798 4.883 -1.577 1.00 85.50 87 ASN A CA 1
ATOM 713 C C . ASN A 1 87 ? -12.742 5.366 -2.579 1.00 85.50 87 ASN A C 1
ATOM 715 O O . ASN A 1 87 ? -12.776 5.000 -3.755 1.00 85.50 87 ASN A O 1
ATOM 719 N N . GLU A 1 88 ? -11.794 6.191 -2.142 1.00 92.81 88 GLU A N 1
ATOM 720 C CA . GLU A 1 88 ? -10.767 6.742 -3.013 1.00 92.81 88 GLU A CA 1
ATOM 721 C C . GLU A 1 88 ? -9.454 6.995 -2.283 1.00 92.81 88 GLU A C 1
ATOM 723 O O . GLU A 1 88 ? -9.413 7.180 -1.071 1.00 92.81 88 GLU A O 1
ATOM 728 N N . VAL A 1 89 ? -8.379 7.029 -3.069 1.00 96.00 89 VAL A N 1
ATOM 729 C CA . VAL A 1 89 ? -7.045 7.392 -2.601 1.00 96.00 89 VAL A CA 1
ATOM 730 C C . VAL A 1 89 ? -7.097 8.801 -2.005 1.00 96.00 89 VAL A C 1
ATOM 732 O O . VAL A 1 89 ? -7.576 9.730 -2.657 1.00 96.00 89 VAL A O 1
ATOM 735 N N . ALA A 1 90 ? -6.599 8.957 -0.778 1.00 95.06 90 ALA A N 1
ATOM 736 C CA . ALA A 1 90 ? -6.557 10.246 -0.096 1.00 95.06 90 ALA A CA 1
ATOM 737 C C . ALA A 1 90 ? -5.443 11.138 -0.660 1.00 95.06 90 ALA A C 1
ATOM 739 O O . ALA A 1 90 ? -5.625 12.348 -0.795 1.00 95.06 90 ALA A O 1
ATOM 740 N N . TYR A 1 91 ? -4.301 10.541 -1.015 1.00 95.75 91 TYR A N 1
ATOM 741 C CA . TYR A 1 91 ? -3.188 11.236 -1.652 1.00 95.75 91 TYR A CA 1
ATOM 742 C C . TYR A 1 91 ? -2.363 10.290 -2.531 1.00 95.75 91 TYR A C 1
ATOM 744 O O . TYR A 1 91 ? -2.066 9.175 -2.118 1.00 95.75 91 TYR A O 1
ATOM 752 N N . SER A 1 92 ? -1.961 10.745 -3.716 1.00 97.44 92 SER A N 1
ATOM 753 C CA . SER A 1 92 ? -1.079 10.004 -4.627 1.00 97.44 92 SER A CA 1
ATOM 754 C C . SER A 1 92 ? 0.212 10.784 -4.836 1.00 97.44 92 SER A C 1
ATOM 756 O O . SER A 1 92 ? 0.170 11.980 -5.129 1.00 97.44 92 SER A O 1
ATOM 758 N N . HIS A 1 93 ? 1.354 10.108 -4.734 1.00 98.00 93 HIS A N 1
ATOM 759 C CA . HIS A 1 93 ? 2.669 10.710 -4.915 1.00 98.00 93 HIS A CA 1
ATOM 760 C C . HIS A 1 93 ? 3.502 9.935 -5.935 1.00 98.00 93 HIS A C 1
ATOM 762 O O . HIS A 1 93 ? 3.750 8.741 -5.769 1.00 98.00 93 HIS A O 1
ATOM 768 N N . LYS A 1 94 ? 3.959 10.620 -6.985 1.00 98.38 94 LYS A N 1
ATOM 769 C CA . LYS A 1 94 ? 4.870 10.063 -7.989 1.00 98.38 94 LYS A CA 1
ATOM 770 C C . LYS A 1 94 ? 6.304 10.178 -7.471 1.00 98.38 94 LYS A C 1
ATOM 772 O O . LYS A 1 94 ? 6.830 11.281 -7.386 1.00 98.38 94 LYS A O 1
ATOM 777 N N . VAL A 1 95 ? 6.909 9.043 -7.126 1.00 98.25 95 VAL A N 1
ATOM 778 C CA . VAL A 1 95 ? 8.294 8.968 -6.631 1.00 98.25 95 VAL A CA 1
ATOM 779 C C . VAL A 1 95 ? 9.286 9.013 -7.796 1.00 98.25 95 VAL A C 1
ATOM 781 O O . VAL A 1 95 ? 10.319 9.666 -7.708 1.00 98.25 95 VAL A O 1
ATOM 784 N N . GLY A 1 96 ? 8.952 8.354 -8.906 1.00 97.25 96 GLY A N 1
ATOM 785 C CA . GLY A 1 96 ? 9.775 8.309 -10.114 1.00 97.25 96 GLY A CA 1
ATOM 786 C C . GLY A 1 96 ? 9.101 7.511 -11.225 1.00 97.25 96 GLY A C 1
ATOM 787 O O . GLY A 1 96 ? 7.929 7.166 -11.110 1.00 97.25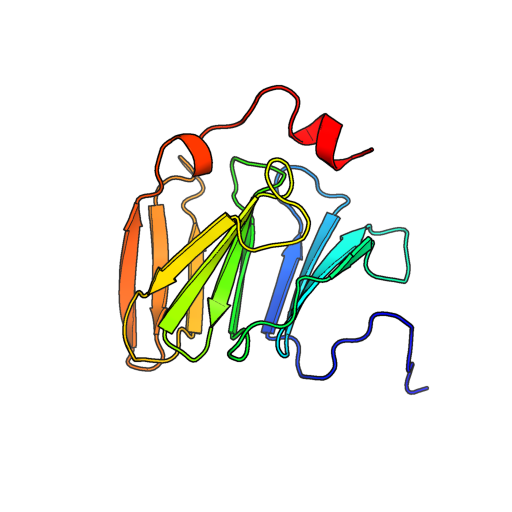 96 GLY A O 1
ATOM 788 N N . ASP A 1 97 ? 9.822 7.206 -12.302 1.00 97.75 97 ASP A N 1
ATOM 789 C CA . ASP A 1 97 ? 9.296 6.461 -13.463 1.00 97.75 97 ASP A CA 1
ATOM 790 C C . ASP A 1 97 ? 9.622 4.964 -13.455 1.00 97.75 97 ASP A C 1
ATOM 792 O O . ASP A 1 97 ? 9.307 4.260 -14.407 1.00 97.75 97 ASP A O 1
ATOM 796 N N . THR A 1 98 ? 10.243 4.480 -12.381 1.00 98.38 98 THR A N 1
ATOM 797 C CA . THR A 1 98 ? 10.585 3.065 -12.190 1.00 98.38 98 THR A CA 1
ATOM 798 C C . THR A 1 98 ? 9.575 2.387 -11.272 1.00 98.38 98 THR A C 1
ATOM 800 O O . THR A 1 98 ? 9.067 3.008 -10.337 1.00 98.38 98 THR A O 1
ATOM 803 N N . ASP A 1 99 ? 9.320 1.107 -11.515 1.00 98.38 99 ASP A N 1
ATOM 804 C CA . ASP A 1 99 ? 8.497 0.244 -10.680 1.00 98.38 99 ASP A CA 1
ATOM 805 C C . ASP A 1 99 ? 8.956 0.270 -9.221 1.00 98.38 99 ASP A C 1
ATOM 807 O O . ASP A 1 99 ? 10.097 -0.063 -8.890 1.00 98.38 99 ASP A O 1
ATOM 811 N N . LEU A 1 100 ? 8.043 0.640 -8.322 1.00 98.75 100 LEU A N 1
ATOM 812 C CA . LEU A 1 100 ? 8.308 0.552 -6.891 1.00 98.75 100 LEU A CA 1
ATOM 813 C C . LEU A 1 100 ? 8.227 -0.911 -6.468 1.00 98.75 100 LEU A C 1
ATOM 815 O O . LEU A 1 100 ? 7.313 -1.624 -6.876 1.00 98.75 100 LEU A O 1
ATOM 819 N N . SER A 1 101 ? 9.154 -1.358 -5.631 1.00 98.31 101 SER A N 1
ATOM 820 C CA . SER A 1 101 ? 9.295 -2.761 -5.234 1.00 98.31 101 SER A CA 1
ATOM 821 C C . SER A 1 101 ? 8.974 -3.000 -3.758 1.00 98.31 101 SER A C 1
ATOM 823 O O . SER A 1 101 ? 8.510 -4.081 -3.393 1.00 98.31 101 SER A O 1
ATOM 825 N N . CYS A 1 102 ? 9.190 -2.008 -2.894 1.00 98.31 102 CYS A N 1
ATOM 826 C CA . CYS A 1 102 ? 8.953 -2.141 -1.461 1.00 98.31 102 CYS A CA 1
ATOM 827 C C . CYS A 1 102 ? 8.671 -0.794 -0.791 1.00 98.31 102 CYS A C 1
ATOM 829 O O . CYS A 1 102 ? 9.036 0.269 -1.293 1.00 98.31 102 CYS A O 1
ATOM 831 N N . ILE A 1 103 ? 8.021 -0.851 0.371 1.00 98.50 103 ILE A N 1
ATOM 832 C CA . ILE A 1 103 ? 7.711 0.317 1.193 1.00 98.50 103 ILE A CA 1
ATOM 833 C C . ILE A 1 103 ? 7.795 -0.032 2.678 1.00 98.50 103 ILE A C 1
ATOM 835 O O . ILE A 1 103 ? 7.405 -1.122 3.096 1.00 98.50 103 ILE A O 1
ATOM 839 N N . SER A 1 104 ? 8.294 0.899 3.487 1.00 97.31 104 SER A N 1
ATOM 840 C CA . SER A 1 104 ? 8.332 0.784 4.945 1.00 97.31 104 SER A CA 1
ATOM 841 C C . SER A 1 104 ? 8.149 2.147 5.603 1.00 97.31 104 SER A C 1
ATOM 843 O O . SER A 1 104 ? 8.603 3.162 5.076 1.00 97.31 104 SER A O 1
ATOM 845 N N . VAL A 1 105 ? 7.501 2.171 6.766 1.00 96.56 105 VAL A N 1
ATOM 846 C CA . VAL A 1 105 ? 7.249 3.386 7.550 1.00 96.56 105 VAL A CA 1
ATOM 847 C C . VAL A 1 105 ? 7.983 3.280 8.880 1.00 96.56 105 VAL A C 1
ATOM 849 O O . VAL A 1 105 ? 7.987 2.230 9.521 1.00 96.56 105 VAL A O 1
ATOM 852 N N . SER A 1 106 ? 8.611 4.372 9.313 1.00 93.31 106 SER A N 1
ATOM 853 C CA . SER A 1 106 ? 9.324 4.419 10.590 1.00 93.31 106 SER A CA 1
ATOM 854 C C . SER A 1 106 ? 8.380 4.227 11.781 1.00 93.31 106 SER A C 1
ATOM 856 O O . SER A 1 106 ? 7.449 5.005 11.981 1.00 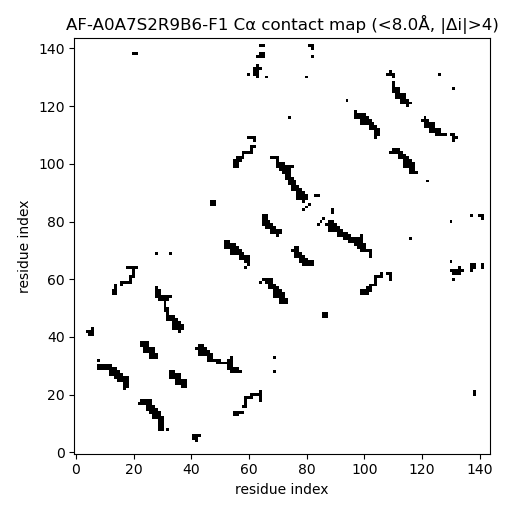93.31 106 SER A O 1
ATOM 858 N N . ASN A 1 107 ? 8.681 3.248 12.638 1.00 83.75 107 ASN A N 1
ATOM 859 C CA . ASN A 1 107 ? 7.887 2.945 13.833 1.00 83.75 107 ASN A CA 1
ATOM 860 C C . ASN A 1 107 ? 8.006 3.987 14.958 1.00 83.75 107 ASN A C 1
ATOM 862 O O . ASN A 1 107 ? 7.168 3.992 15.852 1.00 83.75 107 ASN A O 1
ATOM 866 N N . GLN A 1 108 ? 9.036 4.842 14.962 1.00 77.81 108 GLN A N 1
ATOM 867 C CA . GLN A 1 108 ? 9.239 5.794 16.065 1.00 77.81 108 GLN A CA 1
ATOM 868 C C . GLN A 1 108 ? 8.231 6.945 16.035 1.00 77.81 108 GLN A C 1
ATOM 870 O O . GLN A 1 108 ? 7.633 7.268 17.055 1.00 77.81 108 GLN A O 1
ATOM 875 N N . ALA A 1 109 ? 8.059 7.565 14.867 1.00 78.56 109 ALA A N 1
ATOM 876 C CA . ALA A 1 109 ? 7.207 8.744 14.704 1.00 78.56 109 ALA A CA 1
ATOM 877 C C . ALA A 1 109 ? 6.157 8.588 13.596 1.00 78.56 109 ALA A C 1
ATOM 879 O O . ALA A 1 109 ? 5.354 9.494 13.400 1.00 78.56 109 ALA A O 1
ATOM 880 N N . GLY A 1 110 ? 6.191 7.499 12.818 1.00 86.38 110 GLY A N 1
ATOM 881 C CA . GLY A 1 110 ? 5.285 7.302 11.683 1.00 86.38 110 GLY A CA 1
ATOM 882 C C . GLY A 1 110 ? 5.442 8.324 10.553 1.00 86.38 110 GLY A C 1
ATOM 883 O O . GLY A 1 110 ? 4.609 8.344 9.661 1.00 86.38 110 GLY A O 1
ATOM 884 N N . ARG A 1 111 ? 6.467 9.191 10.590 1.00 93.44 111 ARG A N 1
ATOM 885 C CA . ARG A 1 111 ? 6.623 10.334 9.668 1.00 93.44 111 ARG A CA 1
ATOM 886 C C . ARG A 1 111 ? 7.489 10.059 8.450 1.00 93.44 111 ARG A C 1
ATOM 888 O O . ARG A 1 111 ? 7.295 10.702 7.429 1.00 93.44 111 ARG A O 1
ATOM 895 N N . LEU A 1 112 ? 8.449 9.149 8.557 1.00 96.38 112 LEU A N 1
ATOM 896 C CA . LEU A 1 112 ? 9.365 8.842 7.462 1.00 96.38 112 LEU A CA 1
ATOM 897 C C . LEU A 1 112 ? 8.932 7.562 6.763 1.00 96.38 112 LEU A C 1
ATOM 899 O O . LEU A 1 112 ? 8.708 6.544 7.425 1.00 96.38 112 LEU A O 1
ATOM 903 N N . VAL A 1 113 ? 8.858 7.623 5.437 1.00 97.81 113 VAL A N 1
ATOM 904 C CA . VAL A 1 113 ? 8.525 6.500 4.562 1.00 97.81 113 VAL A CA 1
ATOM 905 C C . VAL A 1 113 ? 9.709 6.240 3.645 1.00 97.81 113 VAL A C 1
ATOM 907 O O . VAL A 1 113 ? 10.161 7.137 2.941 1.00 97.81 113 VAL A O 1
ATOM 910 N N . ALA A 1 114 ? 10.213 5.013 3.658 1.00 98.25 114 ALA A N 1
ATOM 911 C CA . ALA A 1 114 ? 11.219 4.546 2.719 1.00 98.25 114 ALA A CA 1
ATOM 912 C C . ALA A 1 114 ? 10.540 3.741 1.614 1.00 98.25 114 ALA A C 1
ATOM 914 O O . ALA A 1 114 ? 9.728 2.859 1.902 1.00 98.25 114 ALA A O 1
ATOM 915 N N . VAL A 1 115 ? 10.890 4.031 0.367 1.00 98.62 115 VAL A N 1
ATOM 916 C CA . VAL A 1 115 ? 10.372 3.350 -0.820 1.00 98.62 115 VAL A CA 1
ATOM 917 C C . VAL A 1 115 ? 11.555 2.892 -1.657 1.00 98.62 115 VAL A C 1
ATOM 919 O O . VAL A 1 115 ? 12.426 3.700 -1.971 1.00 98.62 115 VAL A O 1
ATOM 922 N N . GLY A 1 116 ? 11.599 1.607 -1.992 1.00 98.69 116 GLY A N 1
ATOM 923 C CA . GLY A 1 116 ? 12.581 1.053 -2.920 1.00 98.69 116 GLY A CA 1
ATOM 924 C C . GLY A 1 116 ? 11.979 0.840 -4.304 1.00 98.69 116 GLY A C 1
ATOM 925 O O . GLY A 1 116 ? 10.783 0.564 -4.417 1.00 98.69 116 GLY A O 1
ATOM 926 N N . ASP A 1 117 ? 12.800 0.941 -5.345 1.00 98.62 117 ASP A N 1
ATOM 927 C CA . ASP A 1 117 ? 12.423 0.628 -6.728 1.00 98.62 117 ASP A CA 1
ATOM 928 C C . ASP A 1 117 ? 13.156 -0.615 -7.269 1.00 98.62 117 ASP A C 1
ATOM 930 O O . ASP A 1 117 ? 13.964 -1.241 -6.577 1.00 98.62 117 ASP A O 1
ATOM 934 N N . THR A 1 118 ? 12.838 -1.033 -8.495 1.00 98.56 118 THR A N 1
ATOM 935 C CA . THR A 1 118 ? 13.481 -2.187 -9.151 1.00 98.56 118 THR A CA 1
ATOM 936 C C . THR A 1 118 ? 14.880 -1.899 -9.701 1.00 98.56 118 THR A C 1
ATOM 938 O O . THR A 1 118 ? 15.585 -2.840 -10.060 1.00 98.56 118 THR A O 1
ATOM 941 N N . ASN A 1 119 ? 15.307 -0.634 -9.749 1.00 98.19 119 ASN A N 1
ATOM 942 C CA . ASN A 1 119 ? 16.670 -0.240 -10.121 1.00 98.19 119 ASN A CA 1
ATOM 943 C C . ASN A 1 119 ? 17.627 -0.238 -8.916 1.00 98.19 119 ASN A C 1
ATOM 945 O O . ASN A 1 119 ? 18.826 -0.012 -9.080 1.00 98.19 119 ASN A O 1
ATOM 949 N N . GLY A 1 120 ? 17.118 -0.514 -7.711 1.00 97.75 120 GLY A N 1
ATOM 950 C CA . GLY A 1 120 ? 17.897 -0.523 -6.475 1.00 97.75 120 GLY A CA 1
ATOM 951 C C . GLY A 1 120 ? 18.021 0.851 -5.816 1.00 97.75 120 GLY A C 1
ATOM 952 O O . GLY A 1 120 ? 18.821 1.007 -4.892 1.00 97.75 120 GLY A O 1
ATOM 953 N N . THR A 1 121 ? 17.242 1.844 -6.254 1.00 98.25 121 THR A N 1
ATOM 954 C CA . THR A 1 121 ? 17.176 3.154 -5.599 1.00 98.25 121 THR A CA 1
ATOM 955 C C . THR A 1 121 ? 16.268 3.077 -4.378 1.00 98.25 121 THR A C 1
ATOM 957 O O . THR A 1 121 ? 15.228 2.421 -4.403 1.00 98.25 121 THR A O 1
ATOM 960 N N . VAL A 1 122 ? 16.635 3.798 -3.316 1.00 98.31 122 VAL A N 1
ATOM 961 C CA . VAL A 1 122 ? 15.767 4.037 -2.159 1.00 98.31 122 VAL A CA 1
ATOM 962 C C . VAL A 1 122 ? 15.487 5.529 -2.046 1.00 98.31 122 VAL A C 1
ATOM 964 O O . VAL A 1 122 ? 16.411 6.338 -1.962 1.00 98.31 122 VAL A O 1
ATOM 967 N N . SER A 1 123 ? 14.210 5.894 -2.010 1.00 98.25 123 SER A N 1
ATOM 968 C CA . SER A 1 123 ? 13.742 7.253 -1.746 1.00 98.25 123 SER A CA 1
ATOM 969 C C . SER A 1 123 ? 13.165 7.351 -0.337 1.00 98.25 123 SER A C 1
ATOM 971 O O . SER A 1 123 ? 12.431 6.469 0.109 1.00 98.25 123 SER A O 1
ATOM 973 N N . LEU A 1 124 ? 13.486 8.441 0.362 1.00 97.69 124 LEU A N 1
ATOM 974 C CA . LEU A 1 124 ? 12.893 8.789 1.652 1.00 97.69 124 LEU A CA 1
ATOM 975 C C . LEU A 1 124 ? 11.894 9.927 1.458 1.00 97.69 124 LEU A C 1
ATOM 977 O O . LEU A 1 124 ? 12.234 10.968 0.900 1.00 97.69 124 LEU A O 1
ATOM 981 N N . LEU A 1 125 ? 10.673 9.719 1.938 1.00 97.06 125 LEU A N 1
ATOM 982 C CA . LEU A 1 125 ? 9.588 10.690 1.934 1.00 97.06 125 LEU A CA 1
ATOM 983 C C . LEU A 1 125 ? 9.241 11.061 3.377 1.00 97.06 125 LEU A C 1
ATOM 985 O O . LEU A 1 125 ? 9.280 10.213 4.272 1.00 97.06 125 LEU A O 1
ATOM 989 N N . GLU A 1 126 ? 8.857 12.315 3.593 1.00 95.81 126 GLU A N 1
ATOM 990 C CA . GLU A 1 126 ? 8.327 12.784 4.870 1.00 95.81 126 GLU A CA 1
ATOM 991 C C . GLU A 1 126 ? 6.825 13.056 4.746 1.00 95.81 126 GLU A C 1
ATOM 993 O O . GLU A 1 126 ? 6.372 13.765 3.846 1.00 95.81 126 GLU A O 1
ATOM 998 N N . LEU A 1 127 ? 6.043 12.475 5.653 1.00 94.94 127 LEU A N 1
ATOM 999 C CA . LEU A 1 127 ? 4.605 12.680 5.738 1.00 94.94 127 LEU A CA 1
ATOM 1000 C C . LEU A 1 127 ? 4.287 13.974 6.479 1.00 94.94 127 LEU A C 1
ATOM 1002 O O . LEU A 1 127 ? 4.883 14.300 7.510 1.00 94.94 127 LEU A O 1
ATOM 1006 N N . CYS A 1 128 ? 3.264 14.672 5.995 1.00 91.88 128 CYS A N 1
ATOM 1007 C CA . CYS A 1 128 ? 2.676 15.776 6.732 1.00 91.88 128 CYS A CA 1
ATOM 1008 C C . CYS A 1 128 ? 2.013 15.285 8.028 1.00 91.88 128 CYS A C 1
ATOM 1010 O O . CYS A 1 128 ? 1.673 14.111 8.197 1.00 91.88 128 CYS A O 1
ATOM 1012 N N . GLU A 1 129 ? 1.798 16.215 8.955 1.00 90.56 129 GLU A N 1
ATOM 1013 C CA . GLU A 1 129 ? 1.269 15.900 10.280 1.00 90.56 129 GLU A CA 1
ATOM 1014 C C . GLU A 1 129 ? -0.092 15.200 10.240 1.00 90.56 129 GLU A C 1
ATOM 1016 O O . GLU A 1 129 ? -0.305 14.269 11.006 1.00 90.56 129 GLU A O 1
ATOM 1021 N N . SER A 1 130 ? -0.984 15.557 9.313 1.00 89.19 130 SER A N 1
ATOM 1022 C CA . SER A 1 130 ? -2.307 14.926 9.206 1.00 89.19 130 SER A CA 1
ATOM 1023 C C . SER A 1 130 ? -2.250 13.430 8.871 1.00 89.19 130 SER A C 1
ATOM 1025 O O . SER A 1 130 ? -3.113 12.668 9.311 1.00 89.19 130 SER A O 1
ATOM 1027 N N . LEU A 1 131 ? -1.229 12.999 8.124 1.00 88.56 131 LEU A N 1
ATOM 1028 C CA . LEU A 1 131 ? -1.023 11.601 7.735 1.00 88.56 131 LEU A CA 1
ATOM 1029 C C . LEU A 1 131 ? -0.197 10.806 8.754 1.00 88.56 131 LEU A C 1
ATOM 1031 O O . LEU A 1 131 ? -0.239 9.577 8.745 1.00 88.56 131 LEU A O 1
ATOM 1035 N N . ALA A 1 132 ? 0.541 11.488 9.632 1.00 91.56 132 ALA A N 1
ATOM 1036 C CA . ALA A 1 132 ? 1.425 10.850 10.604 1.00 91.56 132 ALA A CA 1
ATOM 1037 C C . ALA A 1 132 ? 0.896 10.888 12.047 1.00 91.56 132 ALA A C 1
ATOM 1039 O O . ALA A 1 132 ? 1.162 9.967 12.816 1.00 91.56 132 ALA A O 1
ATOM 1040 N N . ALA A 1 133 ? 0.169 11.933 12.444 1.00 90.75 133 ALA A N 1
ATOM 1041 C CA . ALA A 1 133 ? -0.280 12.128 13.819 1.00 90.75 133 ALA A CA 1
ATOM 1042 C C . ALA A 1 133 ? -1.648 11.466 14.068 1.00 90.75 133 ALA A C 1
ATOM 1044 O O . ALA A 1 133 ? -2.577 11.725 13.297 1.00 90.75 133 ALA A O 1
ATOM 1045 N N . PRO A 1 134 ? -1.807 10.665 15.146 1.00 88.00 134 PRO A N 1
ATOM 1046 C CA . PRO A 1 134 ? -3.079 10.046 15.528 1.00 88.00 134 PRO A CA 1
ATOM 1047 C C . PRO A 1 134 ? -4.240 11.047 15.538 1.00 88.00 134 PRO A C 1
ATOM 1049 O O . PRO A 1 134 ? -4.097 12.149 16.066 1.00 88.00 134 PRO A O 1
ATOM 1052 N N . GLN A 1 135 ? -5.397 10.658 15.000 1.00 87.50 135 GLN A N 1
ATOM 1053 C CA . GLN A 1 135 ? -6.606 11.484 15.049 1.00 87.50 135 GLN A CA 1
ATOM 1054 C C . GLN A 1 135 ? -7.552 11.004 16.154 1.00 87.50 135 GLN A C 1
ATOM 1056 O O . GLN A 1 135 ? -7.685 9.805 16.420 1.00 87.50 135 GLN A O 1
ATOM 1061 N N . THR A 1 136 ? -8.232 11.947 16.806 1.00 86.94 136 THR A N 1
ATOM 1062 C CA . THR A 1 136 ? -9.178 11.648 17.888 1.00 86.94 136 THR A CA 1
ATOM 1063 C C . THR A 1 136 ? -10.297 10.733 17.388 1.00 86.94 136 THR A C 1
ATOM 1065 O O . THR A 1 136 ? -10.912 11.001 16.360 1.00 86.94 136 THR A O 1
ATOM 1068 N N . ASN A 1 137 ? -10.588 9.667 18.138 1.00 85.38 137 ASN A N 1
ATOM 1069 C CA . ASN A 1 137 ? -11.632 8.671 17.852 1.00 85.38 137 ASN A CA 1
ATOM 1070 C C . ASN A 1 137 ? -11.472 7.862 16.552 1.00 85.38 137 ASN A C 1
ATOM 1072 O O . ASN A 1 137 ? -12.345 7.048 16.261 1.00 85.38 137 ASN A O 1
ATOM 1076 N N . GLU A 1 138 ? -10.370 8.004 15.812 1.00 87.00 138 GLU A N 1
ATOM 1077 C CA . GLU A 1 138 ? -10.149 7.288 14.548 1.00 87.00 138 GLU A CA 1
ATOM 1078 C C . GLU A 1 138 ? -10.310 5.774 14.708 1.00 87.00 138 GLU A C 1
ATOM 1080 O O . GLU A 1 138 ? -11.098 5.148 14.005 1.00 87.00 138 GLU A O 1
ATOM 1085 N N . LYS A 1 139 ? -9.594 5.186 15.675 1.00 84.50 139 LYS A N 1
ATOM 1086 C CA . LYS A 1 139 ? -9.606 3.737 15.916 1.00 84.50 139 LYS A CA 1
ATOM 1087 C C . LYS A 1 139 ? -11.012 3.203 16.204 1.00 84.50 139 LYS A C 1
ATOM 1089 O O . LYS A 1 139 ? -11.344 2.109 15.765 1.00 84.50 139 LYS A O 1
ATOM 1094 N N . THR A 1 140 ? -11.819 3.967 16.937 1.00 86.31 140 THR A N 1
ATOM 1095 C CA . THR A 1 140 ? -13.205 3.605 17.255 1.00 86.31 140 THR A CA 1
ATOM 1096 C C . THR A 1 140 ? -14.105 3.764 16.032 1.00 86.31 140 THR A C 1
ATOM 1098 O O . THR A 1 140 ? -14.974 2.933 15.789 1.00 86.31 140 THR A O 1
ATOM 1101 N N . ALA A 1 141 ? -13.890 4.810 15.235 1.00 84.75 141 ALA A N 1
ATOM 1102 C CA . ALA A 1 141 ? -14.694 5.087 14.053 1.00 84.75 141 ALA A CA 1
ATOM 1103 C C . ALA A 1 141 ? -14.509 4.039 12.949 1.00 84.75 141 ALA A C 1
ATOM 1105 O O . ALA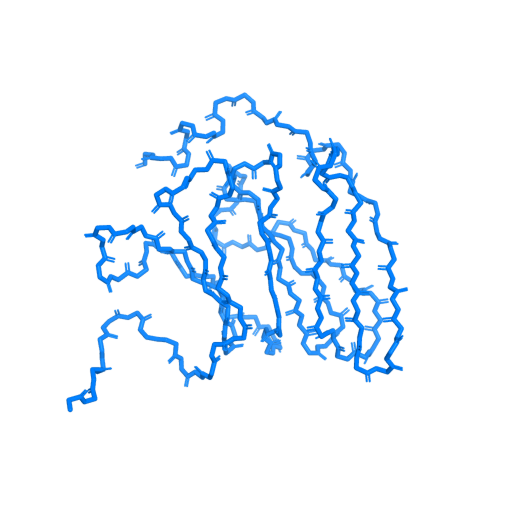 A 1 141 ? -15.489 3.666 12.323 1.00 84.75 141 ALA A O 1
ATOM 1106 N N . ILE A 1 142 ? -13.290 3.526 12.747 1.00 83.31 142 ILE A N 1
ATOM 1107 C CA . ILE A 1 142 ? -13.025 2.474 11.746 1.00 83.31 142 ILE A CA 1
ATOM 1108 C C . ILE A 1 142 ? -13.495 1.076 12.180 1.00 83.31 142 ILE A C 1
ATOM 1110 O O . ILE A 1 142 ? -13.437 0.140 11.388 1.00 83.31 142 ILE A O 1
ATOM 1114 N N . SER A 1 143 ? -13.884 0.909 13.449 1.00 76.56 143 SER A N 1
ATOM 1115 C CA . SER A 1 143 ? -14.345 -0.373 13.996 1.00 76.56 143 SER A CA 1
ATOM 1116 C C . SER A 1 143 ? -15.863 -0.570 13.943 1.00 76.56 143 SER A C 1
ATOM 1118 O O . SER A 1 143 ? -16.321 -1.677 14.225 1.00 76.56 143 SER A O 1
ATOM 1120 N N . ASN A 1 144 ? -16.613 0.486 13.606 1.00 58.59 144 ASN A N 1
ATOM 1121 C CA . ASN A 1 144 ? -18.071 0.477 13.443 1.00 58.59 144 ASN A CA 1
ATOM 1122 C C . ASN A 1 144 ? -18.446 0.376 11.965 1.00 58.59 144 ASN A C 1
ATOM 1124 O O . ASN A 1 144 ? -19.470 -0.280 11.682 1.00 58.59 144 ASN A O 1
#

Secondary structure (DSSP, 8-state):
-----TT--SS-EEEEEE-SS-TTEEEEEETTEEEEEETT-SS-SEEPPPPSS-EEEEEE-SS-TTEEEEEETTSEEEEEETTT-SSS-SEEEE--SSPEEEEEE-TTTS-EEEEEETTS-EEEEE--HHHHSPPTTHHHHTT-

InterPro domains:
  IPR015943 WD40/YVTN repeat-like-containing domain superfamily [G3DSA:2.130.10.10] (3-136)
  IPR036322 WD40-repeat-containing domain superfamily [SSF50978] (8-126)
  IPR050687 Dynein axonemal intermediate chain 1/2/3/4 [PTHR12442] (7-143)

Sequence (144 aa):
VFDQGAGKHHGPIYAIQRNPTHNKFFMTVGDWTARIWVEDVKTPIMTTKYHSSYLTSGCWSPTRAGVFFVTRMDGVVDIWDYFYRQNEVAYSHKVGDTDLSCISVSNQAGRLVAVGDTNGTVSLLELCESLAAPQTNEKTAISN

Organism: NCBI:txid1034831

Solvent-accessible surface area (backbone atoms only — not comparable to full-atom values): 7950 Å² total; per-residue (Å²): 135,86,78,84,50,69,72,66,69,94,45,67,74,63,28,76,48,65,32,79,72,47,73,61,29,33,38,39,26,19,36,38,34,44,33,36,32,38,85,92,47,90,41,53,82,40,69,51,62,78,48,99,44,44,42,37,22,48,46,59,39,66,47,25,69,50,28,35,40,36,27,15,47,65,9,32,40,39,32,36,30,49,78,81,36,75,81,48,73,66,44,77,45,78,79,48,87,50,31,28,52,42,58,51,63,39,78,90,64,32,31,44,35,42,36,32,32,77,87,73,51,74,50,80,45,78,53,56,63,85,76,16,50,65,59,88,64,42,65,63,61,77,70,110

Nearest PDB structures (foldseek):
  8j07-assembly1_m2  TM=9.686E-01  e=1.935E-17  Homo sapiens
  8j07-assembly1_s2  TM=9.646E-01  e=1.558E-16  Homo sapiens
  8bx8-assembly1_E  TM=9.335E-01  e=2.610E-15  Tetrahymena thermophila
  8glv-assembly1_AG  TM=9.322E-01  e=9.800E-12  Chlamydomonas reinhardtii
  7z8j-assembly1_h  TM=9.498E-01  e=2.578E-10  Homo sapiens

Foldseek 3Di:
DPPPDAADDPFDWQDKAAQLVQRQWIWIFWFQWIFICGPVDPHGPAIEDRHPFGWQYKDAQLAERQWIWTFGQQQKIFIGRCLVPRHDGPDIDRRDRFGWHDKDADNPQSFWIWIAGPVGDIDIDGDDCVRGHYDPCRNVVVVD

pLDDT: mean 92.0, std 10.24, range [41.03, 98.75]

Radius of gyration: 14.66 Å; Cα contacts (8 Å, |Δi|>4): 350; chains: 1; bounding box: 36×44×31 Å